Protein AF-A0A2W2BCF6-F1 (afdb_monomer_lite)

Structure (mmCIF, N/CA/C/O backbone):
data_AF-A0A2W2BCF6-F1
#
_entry.id   AF-A0A2W2BCF6-F1
#
loop_
_atom_site.group_PDB
_atom_site.id
_atom_site.type_symbol
_atom_site.label_atom_id
_atom_site.label_alt_id
_atom_site.label_comp_id
_atom_site.label_asym_id
_atom_site.label_entity_id
_atom_site.label_seq_id
_atom_site.pdbx_PDB_ins_code
_atom_site.Cartn_x
_atom_site.Cartn_y
_atom_site.Cartn_z
_atom_site.occupancy
_atom_site.B_iso_or_equiv
_atom_site.auth_seq_id
_atom_site.auth_comp_id
_atom_site.auth_asym_id
_atom_site.auth_atom_id
_atom_site.pdbx_PDB_model_num
ATOM 1 N N . MET A 1 1 ? -18.442 7.505 1.245 1.00 52.69 1 MET A N 1
ATOM 2 C CA . MET A 1 1 ? -17.878 7.169 -0.083 1.00 52.69 1 MET A CA 1
ATOM 3 C C . MET A 1 1 ? -17.779 5.655 -0.192 1.00 52.69 1 MET A C 1
ATOM 5 O O . MET A 1 1 ? -17.785 5.002 0.842 1.00 52.69 1 MET A O 1
ATOM 9 N N . LYS A 1 2 ? -17.789 5.088 -1.404 1.00 77.38 2 LYS A N 1
ATOM 10 C CA . LYS A 1 2 ? -17.616 3.643 -1.610 1.00 77.38 2 LYS A CA 1
ATOM 11 C C . LYS A 1 2 ? -16.138 3.382 -1.898 1.00 77.38 2 LYS A C 1
ATOM 13 O O . LYS A 1 2 ? -15.631 3.917 -2.877 1.00 77.38 2 LYS A O 1
ATOM 18 N N . ASN A 1 3 ? -15.484 2.588 -1.060 1.00 88.19 3 ASN A N 1
ATOM 19 C CA . ASN A 1 3 ? -14.069 2.243 -1.215 1.00 88.19 3 ASN A CA 1
ATOM 20 C C . ASN A 1 3 ? -13.885 1.333 -2.444 1.00 88.19 3 ASN A C 1
ATOM 22 O O . ASN A 1 3 ? -14.763 0.518 -2.744 1.00 88.19 3 ASN A O 1
ATOM 26 N N . ILE A 1 4 ? -12.750 1.450 -3.135 1.00 92.25 4 ILE A N 1
ATOM 27 C CA . ILE A 1 4 ? -12.374 0.596 -4.275 1.00 92.25 4 ILE A CA 1
ATOM 28 C C . ILE A 1 4 ? -12.119 -0.834 -3.794 1.00 92.25 4 ILE A C 1
ATOM 30 O O . ILE A 1 4 ? -12.605 -1.796 -4.386 1.00 92.25 4 ILE A O 1
ATOM 34 N N . THR A 1 5 ? -11.353 -0.969 -2.712 1.00 95.56 5 THR A N 1
ATOM 35 C CA . THR A 1 5 ? -11.034 -2.245 -2.072 1.00 95.56 5 THR A CA 1
ATOM 36 C C . THR A 1 5 ? -10.664 -2.025 -0.609 1.00 95.56 5 THR A C 1
ATOM 38 O O . THR A 1 5 ? -10.409 -0.901 -0.178 1.00 95.56 5 THR A O 1
ATOM 41 N N . THR A 1 6 ? -10.614 -3.112 0.151 1.00 96.12 6 THR A N 1
ATOM 42 C CA . THR A 1 6 ? -10.068 -3.145 1.505 1.00 96.12 6 THR A CA 1
ATOM 43 C C . THR A 1 6 ? -8.950 -4.179 1.598 1.00 96.12 6 THR A C 1
ATOM 45 O O . THR A 1 6 ? -8.927 -5.146 0.828 1.00 96.12 6 THR A O 1
ATOM 48 N N . GLN A 1 7 ? -8.017 -3.965 2.521 1.00 96.94 7 GLN A N 1
ATOM 49 C CA . GLN A 1 7 ? -6.927 -4.891 2.807 1.00 96.94 7 GLN A CA 1
ATOM 50 C C . GLN A 1 7 ? -6.622 -4.874 4.305 1.00 96.94 7 GLN A C 1
ATOM 52 O O . GLN A 1 7 ? -6.306 -3.824 4.859 1.00 96.94 7 GLN A O 1
ATOM 57 N N . VAL A 1 8 ? -6.725 -6.032 4.960 1.00 96.19 8 VAL A N 1
ATOM 58 C CA . VAL A 1 8 ? -6.241 -6.192 6.339 1.00 96.19 8 VAL A CA 1
ATOM 59 C C . VAL A 1 8 ? -4.718 -6.181 6.305 1.00 96.19 8 VAL A C 1
ATOM 61 O O . VAL A 1 8 ? -4.118 -6.816 5.435 1.00 96.19 8 VAL A O 1
ATOM 64 N N . ILE A 1 9 ? -4.117 -5.448 7.230 1.00 95.19 9 ILE A N 1
ATOM 65 C CA . ILE A 1 9 ? -2.666 -5.350 7.392 1.00 95.19 9 ILE A CA 1
ATOM 66 C C . ILE A 1 9 ? -2.261 -5.934 8.745 1.00 95.19 9 ILE A C 1
ATOM 68 O O . ILE A 1 9 ? -3.118 -6.214 9.589 1.00 95.19 9 ILE A O 1
ATOM 72 N N . SER A 1 10 ? -0.961 -6.140 8.940 1.00 92.94 10 SER A N 1
ATOM 73 C CA . SER A 1 10 ? -0.372 -6.584 10.201 1.00 92.94 10 SER A CA 1
ATOM 74 C C . SER A 1 10 ? -0.871 -5.738 11.378 1.00 92.94 10 SER A C 1
ATOM 76 O O . SER A 1 10 ? -1.287 -4.594 11.191 1.00 92.94 10 SER A O 1
ATOM 78 N N . ASN A 1 11 ? -0.827 -6.252 12.608 1.00 89.44 11 ASN A N 1
ATOM 79 C CA . ASN A 1 11 ? -1.098 -5.422 13.786 1.00 89.44 11 ASN A CA 1
ATOM 80 C C . ASN A 1 11 ? 0.135 -4.590 14.142 1.00 89.44 11 ASN A C 1
ATOM 82 O O . ASN A 1 11 ? 1.268 -4.990 13.880 1.00 89.44 11 ASN A O 1
ATOM 86 N N . HIS A 1 12 ? -0.089 -3.432 14.760 1.00 87.00 12 HIS A N 1
ATOM 87 C CA . HIS A 1 12 ? 1.009 -2.557 15.147 1.00 87.00 12 HIS A CA 1
ATOM 88 C C . HIS A 1 12 ? 1.852 -3.229 16.242 1.00 87.00 12 HIS A C 1
ATOM 90 O O . HIS A 1 12 ? 1.264 -3.804 17.164 1.00 87.00 12 HIS A O 1
ATOM 96 N N . PRO A 1 13 ? 3.192 -3.095 16.237 1.00 84.94 13 PRO A N 1
ATOM 97 C CA . PRO A 1 13 ? 4.058 -3.712 17.247 1.00 84.94 13 PRO A CA 1
ATOM 98 C C . PRO A 1 13 ? 3.698 -3.339 18.695 1.00 84.94 13 PRO A C 1
ATOM 100 O O . PRO A 1 13 ? 3.886 -4.128 19.615 1.00 84.94 13 PRO A O 1
ATOM 103 N N . VAL A 1 14 ? 3.173 -2.125 18.892 1.00 83.94 14 VAL A N 1
ATOM 104 C CA . VAL A 1 14 ? 2.800 -1.568 20.210 1.00 83.94 14 VAL A CA 1
ATOM 105 C C . VAL A 1 14 ? 1.338 -1.825 20.604 1.00 83.94 14 VAL A C 1
ATOM 107 O O . VAL A 1 14 ? 1.053 -1.986 21.786 1.00 83.94 14 VAL A O 1
ATOM 110 N N . PHE A 1 15 ? 0.402 -1.869 19.652 1.00 82.75 15 PHE A N 1
ATOM 111 C CA . PHE A 1 15 ? -1.025 -2.090 19.928 1.00 82.75 15 PHE A CA 1
ATOM 112 C C . PHE A 1 15 ? -1.518 -3.29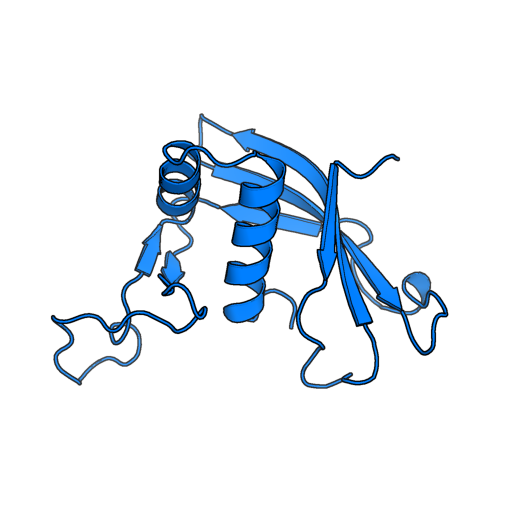7 19.130 1.00 82.75 15 PHE A C 1
ATOM 114 O O . PHE A 1 15 ? -2.059 -3.198 18.031 1.00 82.75 15 PHE A O 1
ATOM 121 N N . THR A 1 16 ? -1.260 -4.472 19.697 1.00 86.31 16 THR A N 1
ATOM 122 C CA . THR A 1 16 ? -1.416 -5.768 19.029 1.00 86.31 16 THR A CA 1
ATOM 123 C C . THR A 1 16 ? -2.833 -6.330 19.088 1.00 86.31 16 THR A C 1
ATOM 125 O O . THR A 1 16 ? -3.123 -7.316 18.416 1.00 86.31 16 THR A O 1
ATOM 128 N N . ASP A 1 17 ? -3.725 -5.715 19.863 1.00 89.25 17 ASP A N 1
ATOM 129 C CA . ASP A 1 17 ? -5.106 -6.153 20.081 1.00 89.25 17 ASP A CA 1
ATOM 130 C C . ASP A 1 17 ? -6.131 -5.422 19.194 1.00 89.25 17 ASP A C 1
ATOM 132 O O . ASP A 1 17 ? -7.337 -5.483 19.440 1.00 89.25 17 ASP A O 1
ATOM 136 N N . VAL A 1 18 ? -5.651 -4.737 18.153 1.00 91.94 18 VAL A N 1
ATOM 137 C CA . VAL A 1 18 ? -6.463 -3.966 17.209 1.00 91.94 18 VAL A CA 1
ATOM 138 C C . VAL A 1 18 ? -6.242 -4.494 15.801 1.00 91.94 18 VAL A C 1
ATOM 140 O O . VAL A 1 18 ? -5.117 -4.498 15.310 1.00 91.94 18 VAL A O 1
ATOM 143 N N . VAL A 1 19 ? -7.326 -4.882 15.133 1.00 94.56 19 VAL A N 1
ATOM 144 C CA . VAL A 1 19 ? -7.309 -5.220 13.709 1.00 94.56 19 VAL A CA 1
ATOM 145 C C . VAL A 1 19 ? -7.239 -3.929 12.905 1.00 94.56 19 VAL A C 1
ATOM 147 O O . VAL A 1 19 ? -8.052 -3.020 13.094 1.00 94.56 19 VAL A O 1
ATOM 150 N N . ARG A 1 20 ? -6.275 -3.856 11.988 1.00 93.81 20 ARG A N 1
ATOM 151 C CA . ARG A 1 20 ? -6.047 -2.697 11.123 1.00 93.81 20 ARG A CA 1
ATOM 152 C C . ARG A 1 20 ? -6.426 -3.032 9.686 1.00 93.81 20 ARG A C 1
ATOM 154 O O . ARG A 1 20 ? -6.008 -4.052 9.143 1.00 93.81 20 ARG A O 1
ATOM 161 N N . THR A 1 21 ? -7.227 -2.175 9.063 1.00 95.75 21 THR A N 1
ATOM 162 C CA . THR A 1 21 ? -7.659 -2.344 7.671 1.00 95.75 21 THR A CA 1
ATOM 163 C C . THR A 1 21 ? -7.404 -1.072 6.879 1.00 95.75 21 THR A C 1
ATOM 165 O O . THR A 1 21 ? -7.887 -0.003 7.242 1.00 95.75 21 THR A O 1
ATOM 168 N N . VAL A 1 22 ? -6.698 -1.198 5.760 1.00 95.94 22 VAL A N 1
ATOM 169 C CA . VAL A 1 22 ? -6.571 -0.148 4.749 1.00 95.94 22 VAL A CA 1
ATOM 170 C C . VAL A 1 22 ? -7.836 -0.137 3.896 1.00 95.94 22 VAL A C 1
ATOM 172 O O . VAL A 1 22 ? -8.211 -1.150 3.301 1.00 95.94 22 VAL A O 1
ATOM 175 N N . LEU A 1 23 ? -8.498 1.013 3.835 1.00 95.38 23 LEU A N 1
ATOM 176 C CA . LEU A 1 23 ? -9.643 1.290 2.979 1.00 95.38 23 LEU A CA 1
ATOM 177 C C . LEU A 1 23 ? -9.163 2.137 1.802 1.00 95.38 23 LEU A C 1
ATOM 179 O O . LEU A 1 23 ? -8.810 3.293 1.993 1.00 95.38 23 LEU A O 1
ATOM 183 N N . VAL A 1 24 ? -9.120 1.577 0.593 1.00 95.38 24 VAL A N 1
ATOM 184 C CA . VAL A 1 24 ? -8.648 2.322 -0.582 1.00 95.38 24 VAL A CA 1
ATOM 185 C C . VAL A 1 24 ? -9.767 3.209 -1.112 1.00 95.38 24 VAL A C 1
ATOM 187 O O . VAL A 1 24 ? -10.748 2.708 -1.665 1.00 95.38 24 VAL A O 1
ATOM 190 N N . ASP A 1 25 ? -9.595 4.520 -0.986 1.00 93.38 25 ASP A N 1
ATOM 191 C CA . ASP A 1 25 ? -10.568 5.520 -1.424 1.00 93.38 25 ASP A CA 1
ATOM 192 C C . ASP A 1 25 ? -10.398 5.859 -2.904 1.00 93.38 25 ASP A C 1
ATOM 194 O O . ASP A 1 25 ? -11.377 5.982 -3.641 1.00 93.38 25 ASP A O 1
ATOM 198 N N . SER A 1 26 ? -9.148 6.010 -3.356 1.00 92.38 26 SER A N 1
ATOM 199 C CA . SER A 1 26 ? -8.846 6.278 -4.762 1.00 92.38 26 SER A CA 1
ATOM 200 C C . SER A 1 26 ? -7.455 5.805 -5.176 1.00 92.38 26 SER A C 1
ATOM 202 O O . SER A 1 26 ? -6.555 5.644 -4.353 1.00 92.38 26 SER A O 1
ATOM 204 N N . PHE A 1 27 ? -7.289 5.616 -6.483 1.00 89.81 27 PHE A N 1
ATOM 205 C CA . PHE A 1 27 ? -6.021 5.317 -7.137 1.00 89.81 27 PHE A CA 1
ATOM 206 C C . PHE A 1 27 ? -5.765 6.361 -8.226 1.00 89.81 27 PHE A C 1
ATOM 208 O O . PHE A 1 27 ? -6.657 6.644 -9.028 1.00 89.81 27 PHE A O 1
ATOM 215 N N . GLN A 1 28 ? -4.572 6.956 -8.233 1.00 91.56 28 GLN A N 1
ATOM 216 C CA . GLN A 1 28 ? -4.235 8.096 -9.086 1.00 91.56 28 GLN A CA 1
ATOM 217 C C . GLN A 1 28 ? -2.866 7.880 -9.750 1.00 91.56 28 GLN A C 1
ATOM 219 O O . GLN A 1 28 ? -1.835 8.098 -9.107 1.00 91.56 28 GLN A O 1
ATOM 224 N N . PRO A 1 29 ? -2.824 7.464 -11.026 1.00 87.81 29 PRO A N 1
ATOM 225 C CA . PRO A 1 29 ? -1.595 7.493 -11.807 1.00 87.81 29 PRO A CA 1
ATOM 226 C C . PRO A 1 29 ? -1.244 8.939 -12.184 1.00 87.81 29 PRO A C 1
ATOM 228 O O . PRO A 1 29 ? -2.071 9.684 -12.710 1.00 87.81 29 PRO A O 1
ATOM 231 N N . VAL A 1 30 ? 0.001 9.334 -11.941 1.00 89.94 30 VAL A N 1
ATOM 232 C CA . VAL A 1 30 ? 0.561 10.652 -12.256 1.00 89.94 30 VAL A CA 1
ATOM 233 C C . VAL A 1 30 ? 1.715 10.452 -13.236 1.00 89.94 30 VAL A C 1
ATOM 235 O O . VAL A 1 30 ? 2.889 10.487 -12.875 1.00 89.94 30 VAL A O 1
ATOM 238 N N . ALA A 1 31 ? 1.366 10.230 -14.506 1.00 82.94 31 ALA A N 1
ATOM 239 C CA . ALA A 1 31 ? 2.322 9.862 -15.555 1.00 82.94 31 ALA A CA 1
ATOM 240 C C . ALA A 1 31 ? 3.475 10.868 -15.723 1.00 82.94 31 ALA A C 1
ATOM 242 O O . ALA A 1 31 ? 4.606 10.470 -15.963 1.00 82.94 31 ALA A O 1
ATOM 243 N N . SER A 1 32 ? 3.222 12.169 -15.534 1.00 89.25 32 SER A N 1
ATOM 244 C CA . SER A 1 32 ? 4.252 13.216 -15.642 1.00 89.25 32 SER A CA 1
ATOM 245 C C . SER A 1 32 ? 5.350 13.141 -14.578 1.00 89.25 32 SER A C 1
ATOM 247 O O . SER A 1 32 ? 6.338 13.865 -14.678 1.00 89.25 32 SER A O 1
ATOM 249 N N . ARG A 1 33 ? 5.158 12.322 -13.541 1.00 87.12 33 ARG A N 1
ATOM 250 C CA . ARG A 1 33 ? 6.091 12.142 -12.427 1.00 87.12 33 ARG A CA 1
ATOM 251 C C . ARG A 1 33 ? 6.519 10.696 -12.239 1.00 87.12 33 ARG A C 1
ATOM 253 O O . ARG A 1 33 ? 7.199 10.435 -11.254 1.00 87.12 33 ARG A O 1
ATOM 260 N N . GLU A 1 34 ? 6.081 9.794 -13.122 1.00 90.06 34 GLU A N 1
ATOM 261 C CA . GLU A 1 34 ? 6.277 8.352 -12.942 1.00 90.06 34 GLU A CA 1
ATOM 262 C C . GLU A 1 34 ? 5.885 7.954 -11.510 1.00 90.06 34 GLU A C 1
ATOM 264 O O . GLU A 1 34 ? 6.673 7.439 -10.721 1.00 90.06 34 GLU A O 1
ATOM 269 N N . GLU A 1 35 ? 4.657 8.316 -11.129 1.00 92.44 35 GLU A N 1
ATOM 270 C CA . GLU A 1 35 ? 4.153 8.120 -9.775 1.00 92.44 35 GLU A CA 1
ATOM 271 C C . GLU A 1 35 ? 2.763 7.484 -9.804 1.00 92.44 35 GLU A C 1
ATOM 273 O O . GLU A 1 35 ? 1.891 7.885 -10.576 1.00 92.44 35 GLU A O 1
ATOM 278 N N . PHE A 1 36 ? 2.528 6.536 -8.904 1.00 91.56 36 PHE A N 1
ATOM 279 C CA . PHE A 1 36 ? 1.204 6.021 -8.582 1.00 91.56 36 PHE A CA 1
ATOM 280 C C . PHE A 1 36 ? 0.859 6.379 -7.144 1.00 91.56 36 PHE A C 1
ATOM 282 O O . PHE A 1 36 ? 1.655 6.142 -6.239 1.00 91.56 36 PHE A O 1
ATOM 289 N N . ARG A 1 37 ? -0.333 6.931 -6.913 1.00 93.06 37 ARG A N 1
ATOM 290 C CA . ARG A 1 37 ? -0.810 7.259 -5.566 1.00 93.06 37 ARG A CA 1
ATOM 291 C C . ARG A 1 37 ? -2.012 6.420 -5.207 1.00 93.06 37 ARG A C 1
ATOM 293 O O . ARG A 1 37 ? -2.957 6.309 -5.989 1.00 93.06 37 ARG A O 1
ATOM 300 N N . ILE A 1 38 ? -1.997 5.899 -3.994 1.00 93.81 38 ILE A N 1
ATOM 301 C CA . ILE A 1 38 ? -3.144 5.252 -3.375 1.00 93.81 38 ILE A CA 1
ATOM 302 C C . ILE A 1 38 ? -3.553 6.137 -2.211 1.00 93.81 38 ILE A C 1
ATOM 304 O O . ILE A 1 38 ? -2.786 6.345 -1.273 1.00 93.81 38 ILE A O 1
ATOM 308 N N . VAL A 1 39 ? -4.760 6.682 -2.309 1.00 94.62 39 VAL A N 1
ATOM 309 C CA . VAL A 1 39 ? -5.390 7.448 -1.236 1.00 94.62 39 VAL A CA 1
ATOM 310 C C . VAL A 1 39 ? -6.220 6.479 -0.411 1.00 94.62 39 VAL A C 1
ATOM 312 O O . VAL A 1 39 ? -6.996 5.707 -0.983 1.00 94.62 39 VAL A O 1
ATOM 315 N N . PHE A 1 40 ? -6.038 6.499 0.903 1.00 94.50 40 PHE A N 1
ATOM 316 C CA . PHE A 1 40 ? -6.666 5.534 1.792 1.00 94.50 40 PHE A CA 1
ATOM 317 C C . PHE A 1 40 ? -6.992 6.102 3.173 1.00 94.50 40 PHE A C 1
ATOM 319 O O . PHE A 1 40 ? -6.332 7.014 3.672 1.00 94.50 40 PHE A O 1
ATOM 326 N N . THR A 1 41 ? -7.940 5.454 3.838 1.00 93.50 41 THR A N 1
ATOM 327 C CA . THR A 1 41 ? -8.220 5.609 5.266 1.00 93.50 41 THR A CA 1
ATOM 328 C C . THR A 1 41 ? -7.797 4.341 6.005 1.00 93.50 41 THR A C 1
ATOM 330 O O . THR A 1 41 ? -7.970 3.228 5.502 1.00 93.50 41 THR A O 1
ATOM 333 N N . LEU A 1 42 ? -7.254 4.486 7.215 1.00 93.44 42 LEU A N 1
ATOM 334 C CA . LEU A 1 42 ? -7.059 3.357 8.124 1.00 93.44 42 LEU A CA 1
ATOM 335 C C . LEU A 1 42 ? -8.281 3.204 9.014 1.00 93.44 42 LEU A C 1
ATOM 337 O O . LEU A 1 42 ? -8.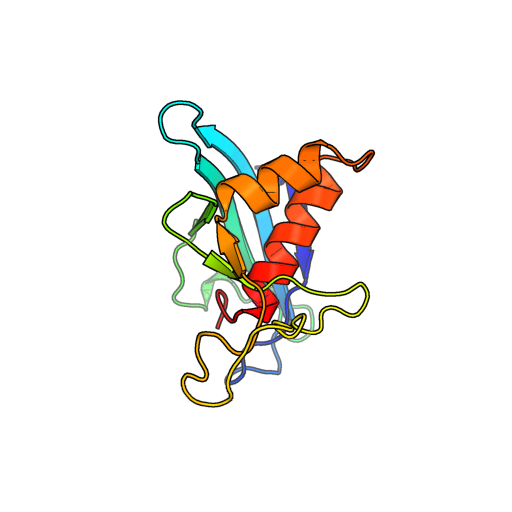708 4.154 9.663 1.00 93.44 42 LEU A O 1
ATOM 341 N N . ARG A 1 43 ? -8.819 1.988 9.047 1.00 93.50 43 ARG A N 1
ATOM 342 C CA . ARG A 1 43 ? -9.876 1.584 9.967 1.00 93.50 43 ARG A CA 1
ATOM 343 C C . ARG A 1 43 ? -9.295 0.686 11.048 1.00 93.50 43 ARG A C 1
ATOM 345 O O . ARG A 1 43 ? -8.541 -0.241 10.743 1.00 93.50 43 ARG A O 1
ATOM 352 N N . TYR A 1 44 ? -9.689 0.949 12.286 1.00 93.38 44 TYR A N 1
ATOM 353 C CA . TYR A 1 44 ? -9.220 0.245 13.472 1.00 93.38 44 TYR A CA 1
ATOM 354 C C . TYR A 1 44 ? -10.397 -0.408 14.183 1.00 93.38 44 TYR A C 1
ATOM 356 O O . TYR A 1 44 ? -11.371 0.261 14.523 1.00 93.38 44 TYR A O 1
ATOM 364 N N . GLU A 1 45 ? -10.298 -1.709 14.431 1.00 94.94 45 GLU A N 1
ATOM 365 C CA . GLU A 1 45 ? -11.343 -2.472 15.104 1.00 94.94 45 GLU A CA 1
ATOM 366 C C . GLU A 1 45 ? -10.774 -3.220 16.310 1.00 94.94 45 GLU A C 1
ATOM 368 O O . GLU A 1 45 ? -9.782 -3.942 16.200 1.00 94.94 45 GLU A O 1
ATOM 373 N N . LYS A 1 46 ? -11.413 -3.060 17.470 1.00 94.56 46 LYS A N 1
ATOM 374 C CA . LYS A 1 46 ? -11.061 -3.756 18.710 1.00 94.56 46 LYS A CA 1
ATOM 375 C C . LYS A 1 46 ? -12.274 -4.519 19.216 1.00 94.56 46 LYS A C 1
ATOM 377 O O . LYS A 1 46 ? -13.307 -3.920 19.497 1.00 94.56 46 LYS A O 1
ATOM 382 N N . ASN A 1 47 ? -12.157 -5.842 19.331 1.00 93.69 47 ASN A N 1
ATOM 383 C CA . ASN A 1 47 ? -13.259 -6.728 19.735 1.00 93.69 47 ASN A CA 1
ATOM 384 C C . ASN A 1 47 ? -14.548 -6.532 18.904 1.00 93.69 47 ASN A C 1
ATOM 386 O O . ASN A 1 47 ? -15.648 -6.567 19.452 1.00 93.69 47 ASN A O 1
ATOM 390 N N . GLY A 1 48 ? -14.425 -6.283 17.597 1.00 92.00 48 GLY A N 1
ATOM 391 C CA . GLY A 1 48 ? -15.576 -6.040 16.718 1.00 92.00 48 GLY A CA 1
ATOM 392 C C . GLY A 1 48 ? -16.127 -4.609 16.746 1.00 92.00 48 GLY A C 1
ATOM 393 O O . GLY A 1 48 ? -17.084 -4.314 16.034 1.00 92.00 48 GLY A O 1
ATOM 394 N N . VAL A 1 49 ? -15.558 -3.718 17.566 1.00 94.19 49 VAL A N 1
ATOM 395 C CA . VAL A 1 49 ? -15.986 -2.319 17.685 1.00 94.19 49 VAL A CA 1
ATOM 396 C C . VAL A 1 49 ? -15.028 -1.420 16.917 1.00 94.19 49 VAL A C 1
ATOM 398 O O . VAL A 1 49 ? -13.815 -1.483 17.121 1.00 94.19 49 VAL A O 1
ATOM 401 N N . ASP A 1 50 ? -15.579 -0.570 16.053 1.00 93.06 50 ASP A N 1
ATOM 402 C CA . ASP A 1 50 ? -14.816 0.461 15.355 1.00 93.06 50 ASP A CA 1
ATOM 403 C C . ASP A 1 50 ? -14.328 1.516 16.353 1.00 93.06 50 ASP A C 1
ATOM 405 O O . ASP A 1 50 ? -15.124 2.141 17.055 1.00 93.06 50 ASP A O 1
ATOM 409 N N . ILE A 1 51 ? -13.012 1.685 16.427 1.00 92.88 51 ILE A N 1
ATOM 410 C CA . ILE A 1 51 ? -12.346 2.651 17.304 1.00 92.88 51 ILE A CA 1
ATOM 411 C C . ILE A 1 51 ? -11.531 3.671 16.504 1.00 92.88 51 ILE A C 1
ATOM 413 O O . ILE A 1 51 ? -10.668 4.343 17.067 1.00 92.88 51 ILE A O 1
ATOM 417 N N . THR A 1 52 ? -11.781 3.792 15.198 1.00 91.31 52 THR A N 1
ATOM 418 C CA . THR A 1 52 ? -10.995 4.638 14.288 1.00 91.31 52 THR A CA 1
ATOM 419 C C . THR A 1 52 ? -10.906 6.084 14.769 1.00 91.31 52 THR A C 1
ATOM 421 O O . THR A 1 52 ? -9.809 6.630 14.837 1.00 91.31 52 THR A O 1
ATOM 424 N N . ASP A 1 53 ? -12.019 6.662 15.224 1.00 88.88 53 ASP A N 1
ATOM 425 C CA . ASP A 1 53 ? -12.083 8.050 15.710 1.00 88.88 53 ASP A CA 1
ATOM 426 C C . ASP A 1 53 ? -11.288 8.294 17.006 1.00 88.88 53 ASP A C 1
ATOM 428 O O . ASP A 1 53 ? -11.054 9.437 17.397 1.00 88.88 53 ASP A O 1
ATOM 432 N N . THR A 1 54 ? -10.874 7.226 17.695 1.00 88.88 54 THR A N 1
ATOM 433 C CA . THR A 1 54 ? -10.040 7.318 18.904 1.00 88.88 54 THR A CA 1
ATOM 434 C C . THR A 1 54 ? -8.545 7.317 18.591 1.00 88.88 54 THR A C 1
ATOM 436 O O . THR A 1 54 ? -7.736 7.655 19.456 1.00 88.88 54 THR A O 1
ATOM 439 N N . MET A 1 55 ? -8.165 6.953 17.362 1.00 85.56 55 MET A N 1
ATOM 440 C CA . MET A 1 55 ? -6.776 6.937 16.921 1.00 85.56 55 MET A CA 1
ATOM 441 C C . MET A 1 55 ? -6.371 8.320 16.404 1.00 85.56 55 MET A C 1
ATOM 443 O O . MET A 1 55 ? -7.056 8.922 15.583 1.00 85.56 55 MET A O 1
ATOM 447 N N . SER A 1 56 ? -5.219 8.825 16.851 1.00 74.75 56 SER A N 1
ATOM 448 C CA . SER A 1 56 ? -4.677 10.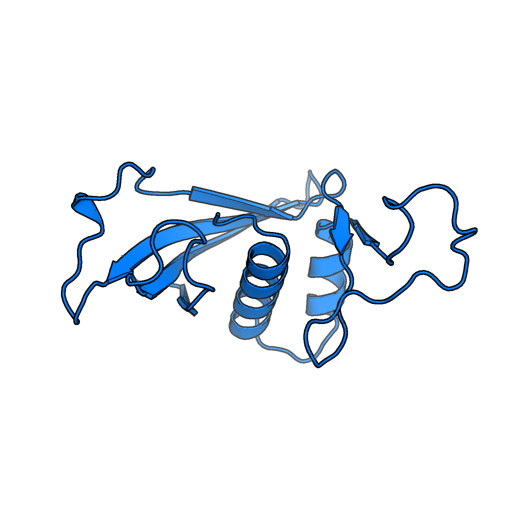118 16.408 1.00 74.75 56 SER A CA 1
ATOM 449 C C . SER A 1 56 ? -3.987 9.999 15.042 1.00 74.75 56 SER A C 1
ATOM 451 O O . SER A 1 56 ? -2.774 10.181 14.937 1.00 74.75 56 SER A O 1
ATOM 453 N N . GLN A 1 57 ? -4.746 9.668 13.999 1.00 73.06 57 GLN A N 1
ATOM 454 C CA . GLN A 1 57 ? -4.252 9.548 12.625 1.00 73.06 57 GLN A CA 1
ATOM 455 C C . GLN A 1 57 ? -5.010 10.489 11.678 1.00 73.06 57 GLN A C 1
ATOM 457 O O . GLN A 1 57 ? -6.168 10.826 11.936 1.00 73.06 57 GLN A O 1
ATOM 462 N N . PRO A 1 58 ? -4.387 10.932 10.571 1.00 71.12 58 PRO A N 1
ATOM 463 C CA . PRO A 1 58 ? -5.102 11.657 9.532 1.00 71.12 58 PRO A CA 1
ATOM 464 C C . PRO A 1 58 ? -6.265 10.814 9.000 1.00 71.12 58 PRO A C 1
ATOM 466 O O . PRO A 1 58 ? -6.102 9.623 8.734 1.00 71.12 58 PRO A O 1
ATOM 469 N N . ALA A 1 59 ? -7.424 11.442 8.788 1.00 71.56 59 ALA A N 1
ATOM 470 C CA . ALA A 1 59 ? -8.599 10.764 8.234 1.00 71.56 59 ALA A CA 1
ATOM 471 C C . ALA A 1 59 ? -8.347 10.197 6.823 1.00 71.56 59 ALA A C 1
ATOM 473 O O . ALA A 1 59 ? -8.972 9.216 6.422 1.00 71.56 59 ALA A O 1
ATOM 474 N N . VAL A 1 60 ? -7.426 10.811 6.074 1.00 80.19 60 VAL A N 1
ATOM 475 C CA . VAL A 1 60 ? -7.023 10.404 4.728 1.00 80.19 60 VAL A CA 1
ATOM 476 C C . VAL A 1 60 ? -5.504 10.450 4.637 1.00 80.19 60 VAL A C 1
ATOM 478 O O . VAL A 1 60 ? -4.884 11.454 4.989 1.00 80.19 60 VAL A O 1
ATOM 481 N N . ASN A 1 61 ? -4.922 9.371 4.134 1.00 90.12 61 ASN A N 1
ATOM 482 C CA . ASN A 1 61 ? -3.493 9.171 3.955 1.00 90.12 61 ASN A CA 1
ATOM 483 C C . ASN A 1 61 ? -3.190 8.846 2.490 1.00 90.12 61 ASN A C 1
ATOM 485 O O . ASN A 1 61 ? -4.079 8.497 1.709 1.00 90.12 61 ASN A O 1
ATOM 489 N N . VAL A 1 62 ? -1.921 8.980 2.109 1.00 91.50 62 VAL A N 1
ATOM 490 C CA . VAL A 1 62 ? -1.454 8.682 0.753 1.00 91.50 62 VAL A CA 1
ATOM 491 C C . VAL A 1 62 ? -0.203 7.825 0.838 1.00 91.50 62 VAL A C 1
ATOM 493 O O . VAL A 1 62 ? 0.752 8.208 1.508 1.00 91.50 62 VAL A O 1
ATOM 496 N N . ILE A 1 63 ? -0.205 6.691 0.136 1.00 91.88 63 ILE A N 1
ATOM 497 C CA . ILE A 1 63 ? 1.028 5.973 -0.196 1.00 91.88 63 ILE A CA 1
ATOM 498 C C . ILE A 1 63 ? 1.352 6.236 -1.661 1.00 91.88 63 ILE A C 1
ATOM 500 O O . ILE A 1 63 ? 0.474 6.156 -2.527 1.00 91.88 63 ILE A O 1
ATOM 504 N N . SER A 1 64 ? 2.608 6.579 -1.926 1.00 91.62 64 SER A N 1
ATOM 505 C CA . SER A 1 64 ? 3.110 6.863 -3.268 1.00 91.62 64 SER A CA 1
ATOM 506 C C . SER A 1 64 ? 4.100 5.785 -3.685 1.00 91.62 64 SER A C 1
ATOM 508 O O . SER A 1 64 ? 4.981 5.426 -2.913 1.00 91.62 64 SER A O 1
ATOM 510 N N . ALA A 1 65 ? 3.974 5.309 -4.918 1.00 91.25 65 ALA A N 1
ATOM 511 C CA . ALA A 1 65 ? 4.974 4.513 -5.611 1.00 91.25 65 ALA A CA 1
ATOM 512 C C . ALA A 1 65 ? 5.631 5.422 -6.648 1.00 91.25 65 ALA A C 1
ATOM 514 O O . ALA A 1 65 ? 4.969 5.837 -7.597 1.00 91.25 65 ALA A O 1
ATOM 515 N N . ASN A 1 66 ? 6.890 5.796 -6.446 1.00 92.88 66 ASN A N 1
ATOM 516 C CA . ASN A 1 66 ? 7.649 6.618 -7.387 1.00 92.88 66 ASN A CA 1
ATOM 517 C C . ASN A 1 66 ? 9.112 6.166 -7.416 1.00 92.88 66 ASN A C 1
ATOM 519 O O . ASN A 1 66 ? 9.529 5.348 -6.597 1.00 92.88 66 ASN A O 1
ATOM 523 N N . ASN A 1 67 ? 9.893 6.728 -8.335 1.00 88.81 67 ASN A N 1
ATOM 524 C CA . ASN A 1 67 ? 11.292 6.346 -8.525 1.00 88.81 67 ASN A CA 1
ATOM 525 C C . ASN A 1 67 ? 12.255 6.763 -7.398 1.00 88.81 67 ASN A C 1
ATOM 527 O O . ASN A 1 67 ? 13.410 6.355 -7.407 1.00 88.81 67 ASN A O 1
ATOM 531 N N . ASN A 1 68 ? 11.799 7.536 -6.407 1.00 88.88 68 ASN A N 1
ATOM 532 C CA . ASN A 1 68 ? 12.605 7.905 -5.236 1.00 88.88 68 ASN A CA 1
ATOM 533 C C . ASN A 1 68 ? 12.398 6.962 -4.042 1.00 88.88 68 ASN A C 1
ATOM 535 O O . ASN A 1 68 ? 13.062 7.119 -3.019 1.00 88.88 68 ASN A O 1
ATOM 539 N N . ILE A 1 69 ? 11.458 6.022 -4.142 1.00 88.31 69 ILE A N 1
ATOM 540 C CA . ILE A 1 69 ? 11.173 5.029 -3.108 1.00 88.31 69 ILE A CA 1
ATOM 541 C C . ILE A 1 69 ? 11.646 3.685 -3.640 1.00 88.31 69 ILE A C 1
ATOM 543 O O . ILE A 1 69 ? 11.203 3.265 -4.703 1.00 88.31 69 ILE A O 1
ATOM 547 N N . ASN A 1 70 ? 12.521 3.011 -2.900 1.00 89.62 70 ASN A N 1
ATOM 548 C CA . ASN A 1 70 ? 12.921 1.642 -3.199 1.00 89.62 70 ASN A CA 1
ATOM 549 C C . ASN A 1 70 ? 12.115 0.686 -2.327 1.00 89.62 70 ASN A C 1
ATOM 551 O O . ASN A 1 70 ? 12.078 0.846 -1.109 1.00 89.62 70 ASN A O 1
ATOM 555 N N . LEU A 1 71 ? 11.481 -0.294 -2.960 1.00 90.38 71 LEU A N 1
ATOM 556 C CA . LEU A 1 71 ? 10.735 -1.355 -2.296 1.00 90.38 71 LEU A CA 1
ATOM 557 C C . LEU A 1 71 ? 11.557 -2.634 -2.297 1.00 90.38 71 LEU A C 1
ATOM 559 O O . LEU A 1 71 ? 12.214 -2.945 -3.294 1.00 90.38 71 LEU A O 1
ATOM 563 N N . LEU A 1 72 ? 11.500 -3.383 -1.198 1.00 91.88 72 LEU A N 1
ATOM 564 C CA . LEU A 1 72 ? 12.104 -4.709 -1.131 1.00 91.88 72 LEU A CA 1
ATOM 565 C C . LEU A 1 72 ? 11.350 -5.665 -2.055 1.00 91.88 72 LEU A C 1
ATOM 567 O O . LEU A 1 72 ? 10.125 -5.798 -1.976 1.00 91.88 72 LEU A O 1
ATOM 571 N N . LEU A 1 73 ? 12.088 -6.364 -2.916 1.00 91.31 73 LEU A N 1
ATOM 572 C CA . LEU A 1 73 ? 11.515 -7.458 -3.685 1.00 91.31 73 LEU A CA 1
ATOM 573 C C . LEU A 1 73 ? 11.291 -8.652 -2.764 1.00 91.31 73 LEU A C 1
ATOM 575 O O . LEU A 1 73 ? 12.145 -8.997 -1.944 1.00 91.31 73 LEU A O 1
ATOM 579 N N . ARG A 1 74 ? 10.125 -9.280 -2.907 1.00 88.69 74 ARG A N 1
ATOM 580 C CA . ARG A 1 74 ? 9.683 -10.374 -2.046 1.00 88.69 74 ARG A CA 1
ATOM 581 C C . ARG A 1 74 ? 9.286 -11.595 -2.863 1.00 88.69 74 ARG A C 1
ATOM 583 O O . ARG A 1 74 ? 8.775 -11.459 -3.974 1.00 88.69 74 ARG A O 1
ATOM 590 N N . ASP A 1 75 ? 9.541 -12.773 -2.306 1.00 87.75 75 ASP A N 1
ATOM 591 C CA . ASP A 1 75 ? 9.123 -14.047 -2.885 1.00 87.75 75 ASP A CA 1
ATOM 592 C C . ASP A 1 75 ? 7.611 -14.299 -2.700 1.00 87.75 75 ASP A C 1
ATOM 594 O O . ASP A 1 75 ? 6.869 -13.481 -2.148 1.00 87.75 75 ASP A O 1
ATOM 598 N N . GLU A 1 76 ? 7.134 -15.458 -3.157 1.00 82.88 76 GLU A N 1
ATOM 599 C CA . GLU A 1 76 ? 5.729 -15.870 -3.023 1.00 82.88 76 GLU A CA 1
ATOM 600 C C . GLU A 1 76 ? 5.251 -16.020 -1.564 1.00 82.88 76 GLU A C 1
ATOM 602 O O . GLU A 1 76 ? 4.048 -15.992 -1.301 1.00 82.88 76 GLU A O 1
ATOM 607 N N . HIS A 1 77 ? 6.183 -16.130 -0.614 1.00 86.06 77 HIS A N 1
ATOM 608 C CA . HIS A 1 77 ? 5.939 -16.227 0.824 1.00 86.06 77 HIS A CA 1
ATOM 609 C C . HIS A 1 77 ? 6.152 -14.885 1.548 1.00 86.06 77 HIS A C 1
ATOM 611 O O . HIS A 1 77 ? 6.151 -14.852 2.778 1.00 86.06 77 HIS A O 1
ATOM 617 N N . PHE A 1 78 ? 6.305 -13.781 0.806 1.00 82.50 78 PHE A N 1
ATOM 618 C CA . PHE A 1 78 ? 6.594 -12.439 1.321 1.00 82.50 78 PHE A CA 1
ATOM 619 C C . PHE A 1 78 ? 7.951 -12.289 2.036 1.00 82.50 78 PHE A C 1
ATOM 621 O O . PHE A 1 78 ? 8.168 -11.289 2.727 1.00 82.50 78 PHE A O 1
ATOM 628 N N . ASN A 1 79 ? 8.904 -13.201 1.839 1.00 89.38 79 ASN A N 1
ATOM 629 C CA . ASN A 1 79 ? 10.263 -13.028 2.357 1.00 89.38 79 ASN A CA 1
ATOM 630 C C . ASN A 1 79 ? 11.078 -12.110 1.432 1.00 89.38 79 ASN A C 1
ATOM 632 O O . ASN A 1 79 ? 10.954 -12.241 0.211 1.00 89.38 79 ASN A O 1
ATOM 636 N N . PRO A 1 80 ? 11.922 -11.206 1.967 1.00 91.88 80 PRO A N 1
ATOM 637 C CA . PRO A 1 80 ? 12.862 -10.433 1.157 1.00 91.88 80 PRO A CA 1
ATOM 638 C C . PRO A 1 80 ? 13.773 -11.351 0.334 1.00 91.88 80 PRO A C 1
ATOM 640 O O . PRO A 1 80 ? 14.308 -12.328 0.858 1.00 91.88 80 PRO A O 1
ATOM 643 N N . ILE A 1 81 ? 13.955 -11.038 -0.948 1.00 94.62 81 ILE A N 1
ATOM 644 C CA . ILE A 1 81 ? 14.821 -11.811 -1.846 1.00 94.62 81 ILE A CA 1
ATOM 645 C C . ILE A 1 81 ? 16.273 -11.349 -1.646 1.00 94.62 81 ILE A C 1
ATOM 647 O O . ILE A 1 81 ? 16.551 -10.175 -1.899 1.00 94.62 81 ILE A O 1
ATOM 651 N N . PRO A 1 82 ? 17.208 -12.222 -1.219 1.00 95.62 82 PRO A N 1
ATOM 652 C CA . PRO A 1 82 ? 18.614 -11.847 -1.051 1.00 95.62 82 PRO A CA 1
ATOM 653 C C . PRO A 1 82 ? 19.252 -11.390 -2.367 1.00 95.62 82 PRO A C 1
ATOM 655 O O . PRO A 1 82 ? 18.991 -11.983 -3.417 1.00 95.62 82 PRO A O 1
ATOM 658 N N . ASP A 1 83 ? 20.114 -10.373 -2.318 1.00 95.62 83 ASP A N 1
ATOM 659 C CA . ASP A 1 83 ? 20.919 -9.974 -3.473 1.00 95.62 83 ASP A CA 1
ATOM 660 C C . ASP A 1 83 ? 22.078 -10.973 -3.660 1.00 95.62 83 ASP A C 1
ATOM 662 O O . ASP A 1 83 ? 22.965 -11.057 -2.804 1.00 95.62 83 ASP A O 1
ATOM 666 N N . PRO A 1 84 ? 22.127 -11.733 -4.774 1.00 94.50 84 PRO A N 1
ATOM 667 C CA . PRO A 1 84 ? 23.211 -12.681 -5.029 1.00 94.50 84 PRO A CA 1
ATOM 668 C C . PRO A 1 84 ? 24.589 -12.014 -5.174 1.00 94.50 84 PRO A C 1
ATOM 670 O O . PRO A 1 84 ? 25.603 -12.709 -5.122 1.00 94.50 84 PRO A O 1
ATOM 673 N N . ASN A 1 85 ? 24.641 -10.694 -5.371 1.00 94.50 85 ASN A N 1
ATOM 674 C CA . ASN A 1 85 ? 25.875 -9.921 -5.496 1.00 94.50 85 ASN A CA 1
ATOM 675 C C . ASN A 1 85 ? 26.308 -9.263 -4.179 1.00 94.50 85 ASN A C 1
ATOM 677 O O . ASN A 1 85 ? 27.327 -8.564 -4.156 1.00 94.50 85 ASN A O 1
ATOM 681 N N . TRP A 1 86 ? 25.560 -9.464 -3.090 1.00 95.31 86 TRP A N 1
ATOM 682 C CA . TRP A 1 86 ? 25.894 -8.880 -1.802 1.00 95.31 86 TRP A CA 1
ATOM 683 C C . TRP A 1 86 ? 27.241 -9.395 -1.289 1.00 95.31 86 TRP A C 1
ATOM 685 O O . TRP A 1 86 ? 27.504 -10.595 -1.218 1.00 95.31 86 TRP A O 1
ATOM 695 N N . ASN A 1 87 ? 28.111 -8.466 -0.903 1.00 93.06 87 ASN A N 1
ATOM 696 C CA . ASN A 1 87 ? 29.477 -8.763 -0.474 1.00 93.06 87 ASN A CA 1
ATOM 697 C C . ASN A 1 87 ? 29.635 -8.874 1.056 1.00 93.06 87 ASN A C 1
ATOM 699 O O . ASN A 1 87 ? 30.761 -8.980 1.542 1.00 93.06 87 ASN A O 1
ATOM 703 N N . GLY A 1 88 ? 28.536 -8.804 1.816 1.00 90.94 88 GLY A N 1
ATOM 704 C CA . GLY A 1 88 ? 28.546 -8.918 3.277 1.00 90.94 88 GLY A CA 1
ATOM 705 C C . GLY A 1 88 ? 28.948 -7.651 4.042 1.00 90.94 88 GLY A C 1
ATOM 706 O O . GLY A 1 88 ? 29.184 -7.735 5.245 1.00 90.94 88 GLY A O 1
ATOM 707 N N . THR A 1 89 ? 29.085 -6.495 3.379 1.00 92.88 89 THR A N 1
ATOM 708 C CA . THR A 1 89 ? 29.617 -5.272 4.023 1.00 92.88 89 THR A CA 1
ATOM 709 C C . THR A 1 89 ? 28.562 -4.229 4.382 1.00 92.88 89 THR A C 1
ATOM 711 O O . THR A 1 89 ? 28.669 -3.610 5.439 1.00 92.88 89 THR A O 1
ATOM 714 N N . ASP A 1 90 ? 27.538 -4.049 3.546 1.00 90.19 90 ASP A N 1
ATOM 715 C CA . ASP A 1 90 ? 26.455 -3.088 3.776 1.00 90.19 90 ASP A CA 1
ATOM 716 C C . ASP A 1 90 ? 25.114 -3.815 3.867 1.00 90.19 90 ASP A C 1
ATOM 718 O O . ASP A 1 90 ? 24.596 -4.295 2.857 1.00 90.19 90 ASP A O 1
ATOM 722 N N . ALA A 1 91 ? 24.538 -3.875 5.068 1.00 87.56 91 ALA A N 1
ATOM 723 C CA . ALA A 1 91 ? 23.243 -4.513 5.309 1.00 87.56 91 ALA A CA 1
ATOM 724 C C . ALA A 1 91 ? 22.104 -3.907 4.463 1.00 87.56 91 ALA A C 1
ATOM 726 O O . ALA A 1 91 ? 21.137 -4.595 4.158 1.00 87.56 91 ALA A O 1
ATOM 727 N N . ASN A 1 92 ? 22.224 -2.653 4.006 1.00 85.50 92 ASN A N 1
ATOM 728 C CA . ASN A 1 92 ? 21.205 -2.031 3.149 1.00 85.50 92 ASN A CA 1
ATOM 729 C C . ASN A 1 92 ? 21.177 -2.604 1.722 1.00 85.50 92 ASN A C 1
ATOM 731 O O . ASN A 1 92 ? 20.236 -2.347 0.978 1.00 85.50 92 ASN A O 1
ATOM 735 N N . THR A 1 93 ? 22.206 -3.362 1.339 1.00 90.75 93 THR A N 1
ATOM 736 C CA . THR A 1 93 ? 22.331 -4.015 0.024 1.00 90.75 93 THR A CA 1
ATOM 737 C C . THR A 1 93 ? 22.192 -5.535 0.113 1.00 90.75 93 THR A C 1
ATOM 739 O O . THR A 1 93 ? 22.461 -6.235 -0.855 1.00 90.75 93 THR A O 1
ATOM 742 N N . GLU A 1 94 ? 21.786 -6.059 1.274 1.00 93.94 94 GLU A N 1
ATOM 743 C CA . GLU A 1 94 ? 21.615 -7.501 1.501 1.00 93.94 94 GLU A CA 1
ATOM 744 C C . GLU A 1 94 ? 20.483 -8.101 0.653 1.00 93.94 94 GLU A C 1
ATOM 746 O O . GLU A 1 94 ? 20.530 -9.276 0.286 1.00 93.94 94 GLU A O 1
ATOM 751 N N . PHE A 1 95 ? 19.481 -7.294 0.301 1.00 95.94 95 PHE A N 1
ATOM 752 C CA . PHE A 1 95 ? 18.282 -7.729 -0.409 1.00 95.94 95 PHE A CA 1
ATOM 753 C C . PHE A 1 95 ? 18.056 -6.929 -1.688 1.00 95.94 95 PHE A C 1
ATOM 755 O O . PHE A 1 95 ? 18.374 -5.740 -1.771 1.00 95.94 95 PHE A O 1
ATOM 762 N N . LEU A 1 96 ? 17.447 -7.580 -2.679 1.00 94.94 96 LEU A N 1
ATOM 763 C CA . LEU A 1 96 ? 17.049 -6.929 -3.917 1.00 94.94 96 LEU A CA 1
ATOM 764 C C . LEU A 1 96 ? 15.972 -5.879 -3.648 1.00 94.94 96 LEU A C 1
ATOM 766 O O . LEU A 1 96 ? 14.987 -6.123 -2.947 1.00 94.94 96 LEU A O 1
ATOM 770 N N . THR A 1 97 ? 16.135 -4.724 -4.282 1.00 93.56 97 THR A N 1
ATOM 771 C CA . THR A 1 97 ? 15.156 -3.640 -4.255 1.00 93.56 97 THR A CA 1
ATOM 772 C C . THR A 1 97 ? 14.787 -3.205 -5.664 1.00 93.56 97 THR A C 1
ATOM 774 O O . THR A 1 97 ? 15.479 -3.516 -6.636 1.00 93.56 97 THR A O 1
ATOM 777 N N . MET A 1 98 ? 13.672 -2.494 -5.776 1.00 92.38 98 MET A N 1
ATOM 778 C CA . MET A 1 98 ? 13.206 -1.918 -7.028 1.00 92.38 98 MET A CA 1
ATOM 779 C C . MET A 1 98 ? 12.562 -0.554 -6.781 1.00 92.38 98 MET A C 1
ATOM 781 O O . MET A 1 98 ? 11.852 -0.407 -5.780 1.00 92.38 98 MET A O 1
ATOM 785 N N . PRO A 1 99 ? 12.744 0.424 -7.685 1.00 92.56 99 PRO A N 1
ATOM 786 C CA . PRO A 1 99 ? 12.000 1.672 -7.625 1.00 92.56 99 PRO A CA 1
ATOM 787 C C . PRO A 1 99 ? 10.488 1.417 -7.596 1.00 92.56 99 PRO A C 1
ATOM 789 O O . PRO A 1 99 ? 9.970 0.544 -8.293 1.00 92.56 99 PRO A O 1
ATOM 792 N N . GLY A 1 100 ? 9.751 2.177 -6.788 1.00 90.69 100 GLY A N 1
ATOM 793 C CA . GLY A 1 100 ? 8.337 1.910 -6.526 1.00 90.69 100 GLY A CA 1
ATOM 794 C C . GLY A 1 100 ? 7.459 2.019 -7.773 1.00 90.69 100 GLY A C 1
ATOM 795 O O . GLY A 1 100 ? 6.511 1.248 -7.927 1.00 90.69 100 GLY A O 1
ATOM 796 N N . TYR A 1 101 ? 7.778 2.944 -8.683 1.00 90.56 101 TYR A N 1
ATOM 797 C CA . TYR A 1 101 ? 7.071 3.045 -9.962 1.00 90.56 101 TYR A CA 1
ATOM 798 C C . TYR A 1 101 ? 7.292 1.804 -10.823 1.00 90.56 101 TYR A C 1
ATOM 800 O O . TYR A 1 101 ? 6.315 1.221 -11.289 1.00 90.56 101 TYR A O 1
ATOM 808 N N . ASP A 1 102 ? 8.546 1.368 -10.967 1.00 90.38 102 ASP A N 1
ATOM 809 C CA . ASP A 1 102 ? 8.905 0.169 -11.727 1.00 90.38 102 ASP A CA 1
ATOM 810 C C . ASP A 1 102 ? 8.241 -1.081 -11.141 1.00 90.38 102 ASP A C 1
ATOM 812 O O . ASP A 1 102 ? 7.698 -1.898 -11.884 1.00 90.38 102 ASP A O 1
ATOM 816 N N . PHE A 1 103 ? 8.193 -1.197 -9.811 1.00 90.00 103 PHE A N 1
ATOM 817 C CA . PHE A 1 103 ? 7.496 -2.286 -9.127 1.00 90.00 103 PHE A CA 1
ATOM 818 C C . PHE A 1 103 ? 6.012 -2.338 -9.511 1.00 90.00 103 PHE A C 1
ATOM 820 O O . PHE A 1 103 ? 5.487 -3.387 -9.889 1.00 90.00 103 PHE A O 1
ATOM 827 N N . VAL A 1 104 ? 5.321 -1.197 -9.448 1.00 86.81 104 VAL A N 1
ATOM 828 C CA . VAL A 1 104 ? 3.904 -1.119 -9.824 1.00 86.81 104 VAL A CA 1
ATOM 829 C C . VAL A 1 104 ? 3.714 -1.364 -11.323 1.00 86.81 104 VAL A C 1
ATOM 831 O O . VAL A 1 104 ? 2.781 -2.070 -11.701 1.00 86.81 104 VAL A O 1
ATOM 834 N N . ALA A 1 105 ? 4.597 -0.836 -12.172 1.00 86.25 105 ALA A N 1
ATOM 835 C CA . ALA A 1 105 ? 4.563 -1.059 -13.614 1.00 86.25 105 ALA A CA 1
ATOM 836 C C . ALA A 1 105 ? 4.681 -2.553 -13.963 1.00 86.25 105 ALA A C 1
ATOM 838 O O . ALA A 1 105 ? 3.872 -3.057 -14.736 1.00 86.25 105 ALA A O 1
ATOM 839 N N . GLN A 1 106 ? 5.585 -3.296 -13.317 1.00 86.31 106 GLN A N 1
ATOM 840 C CA . GLN A 1 106 ? 5.707 -4.746 -13.517 1.00 86.31 106 GLN A CA 1
ATOM 841 C C . GLN A 1 106 ? 4.454 -5.520 -13.100 1.00 86.31 106 GLN A C 1
ATOM 843 O O . GLN A 1 106 ? 4.106 -6.526 -13.718 1.00 86.31 106 GLN A O 1
ATOM 848 N N . LEU A 1 107 ? 3.749 -5.066 -12.060 1.00 82.12 107 LEU A N 1
ATOM 849 C CA . LEU A 1 107 ? 2.479 -5.674 -11.665 1.00 82.12 107 LEU A CA 1
ATOM 850 C C . LEU A 1 107 ? 1.384 -5.463 -12.720 1.00 82.12 107 LEU A C 1
ATOM 852 O O . LEU A 1 107 ? 0.526 -6.332 -12.866 1.00 82.12 107 LEU A O 1
ATOM 856 N N . PHE A 1 108 ? 1.417 -4.355 -13.466 1.00 82.44 108 PHE A N 1
ATOM 857 C CA . PHE A 1 108 ? 0.492 -4.111 -14.577 1.00 82.44 108 PHE A CA 1
ATOM 858 C C . PHE A 1 108 ? 0.734 -5.023 -15.787 1.00 82.44 108 PHE A C 1
ATOM 860 O O . PHE A 1 108 ? -0.211 -5.286 -16.530 1.00 82.44 108 PHE A O 1
ATOM 867 N N . ASP A 1 109 ? 1.952 -5.538 -15.962 1.00 84.50 109 ASP A N 1
ATOM 868 C CA . ASP A 1 109 ? 2.281 -6.498 -17.025 1.00 84.50 109 ASP A CA 1
ATOM 869 C C . ASP A 1 109 ? 1.791 -7.923 -16.715 1.00 84.50 109 ASP A C 1
ATOM 871 O O . ASP A 1 109 ? 1.749 -8.789 -17.594 1.00 84.50 109 ASP A O 1
ATOM 875 N N . GLN A 1 110 ? 1.397 -8.191 -15.466 1.00 82.25 110 GLN A N 1
ATOM 876 C CA . GLN A 1 110 ? 0.816 -9.471 -15.074 1.00 82.25 110 GLN A CA 1
ATOM 877 C C . GLN A 1 110 ? -0.695 -9.499 -15.350 1.00 82.25 110 GLN A C 1
ATOM 879 O O . GLN A 1 110 ? -1.373 -8.479 -15.220 1.00 82.25 110 GLN A O 1
ATOM 884 N N . PRO A 1 111 ? -1.283 -10.672 -15.656 1.00 85.06 111 PRO A N 1
ATOM 885 C CA . PRO A 1 111 ? -2.728 -10.824 -15.825 1.00 85.06 111 PRO A CA 1
ATOM 886 C C . PRO A 1 111 ? -3.458 -10.823 -14.465 1.00 85.06 111 PRO A C 1
ATOM 888 O O . PRO A 1 111 ? -4.159 -11.774 -14.120 1.00 85.06 111 PRO A O 1
ATOM 891 N N . ILE A 1 112 ? -3.271 -9.769 -13.669 1.00 84.81 112 ILE A N 1
ATOM 892 C CA . ILE A 1 112 ? -3.898 -9.566 -12.360 1.00 84.81 112 ILE A CA 1
ATOM 893 C C . ILE A 1 112 ? -4.923 -8.434 -12.425 1.00 84.81 112 ILE A C 1
ATOM 895 O O . ILE A 1 112 ? -4.819 -7.513 -13.234 1.00 84.81 112 ILE A O 1
ATOM 899 N N . SER A 1 113 ? -5.936 -8.485 -11.560 1.00 89.69 113 SER A N 1
ATOM 900 C CA . SER A 1 113 ? -6.886 -7.378 -11.460 1.00 89.69 113 SER A CA 1
ATOM 901 C C . SER A 1 113 ? -6.228 -6.161 -10.797 1.00 89.69 113 SER A C 1
ATOM 903 O O . SER A 1 113 ? -5.369 -6.306 -9.925 1.00 89.69 113 SER A O 1
ATOM 905 N N . ILE A 1 114 ? -6.680 -4.948 -11.139 1.00 86.00 114 ILE A N 1
ATOM 906 C CA . ILE A 1 114 ? -6.230 -3.720 -10.458 1.00 86.00 114 ILE A CA 1
ATOM 907 C C . ILE A 1 114 ? -6.469 -3.787 -8.941 1.00 86.00 114 ILE A C 1
ATOM 909 O O . ILE A 1 114 ? -5.682 -3.264 -8.162 1.00 86.00 114 ILE A O 1
ATOM 913 N N . VAL A 1 115 ? -7.531 -4.470 -8.504 1.00 90.38 115 VAL A N 1
ATOM 914 C CA . VAL A 1 115 ? -7.832 -4.667 -7.081 1.00 90.38 115 VAL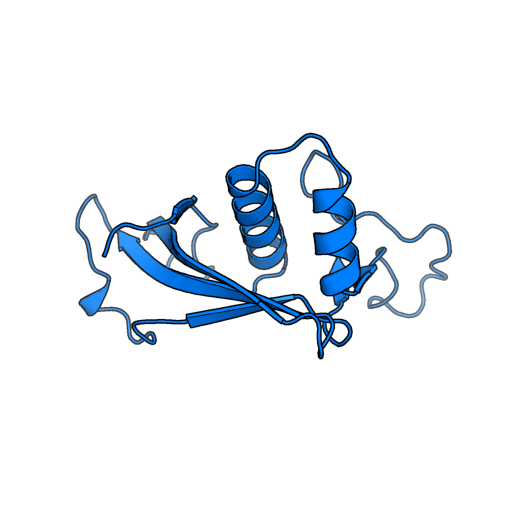 A CA 1
ATOM 915 C C . VAL A 1 115 ? -6.749 -5.508 -6.408 1.00 90.38 115 VAL A C 1
ATOM 917 O O . VAL A 1 115 ? -6.285 -5.147 -5.328 1.00 90.38 115 VAL A O 1
ATOM 920 N N . ASP A 1 116 ? -6.314 -6.594 -7.045 1.00 91.06 116 ASP A N 1
ATOM 921 C CA . ASP A 1 116 ? -5.258 -7.452 -6.503 1.00 91.06 116 ASP A CA 1
ATOM 922 C C . ASP A 1 116 ? -3.897 -6.757 -6.528 1.00 91.06 116 ASP A C 1
ATOM 924 O O . ASP A 1 116 ? -3.129 -6.897 -5.578 1.00 91.06 116 ASP A O 1
ATOM 928 N N . LEU A 1 117 ? -3.623 -5.953 -7.560 1.00 89.25 117 LEU A N 1
ATOM 929 C CA . LEU A 1 117 ? -2.435 -5.101 -7.625 1.00 89.25 117 LEU A CA 1
ATOM 930 C C . LEU A 1 117 ? -2.374 -4.153 -6.420 1.00 89.25 117 LEU A C 1
ATOM 932 O O . LEU A 1 117 ? -1.366 -4.122 -5.714 1.00 89.25 117 LEU A O 1
ATOM 936 N N . LEU A 1 118 ? -3.463 -3.428 -6.140 1.00 92.62 118 LEU A N 1
ATOM 937 C CA . LEU A 1 118 ? -3.544 -2.504 -5.002 1.00 92.62 118 LEU A CA 1
ATOM 938 C C . LEU A 1 118 ? -3.325 -3.229 -3.670 1.00 92.62 118 LEU A C 1
ATOM 940 O O . LEU A 1 118 ? -2.558 -2.761 -2.831 1.00 92.62 118 LEU A O 1
ATOM 944 N N . LYS A 1 119 ? -3.961 -4.392 -3.486 1.00 93.81 119 LYS A N 1
ATOM 945 C CA . LYS A 1 119 ? -3.791 -5.215 -2.280 1.00 93.81 119 LYS A CA 1
ATOM 946 C C . LYS A 1 119 ? -2.352 -5.688 -2.101 1.00 93.81 119 LYS A C 1
ATOM 948 O O . LYS A 1 119 ? -1.817 -5.581 -1.003 1.00 93.81 119 LYS A O 1
ATOM 953 N N . ARG A 1 120 ? -1.712 -6.174 -3.169 1.00 91.06 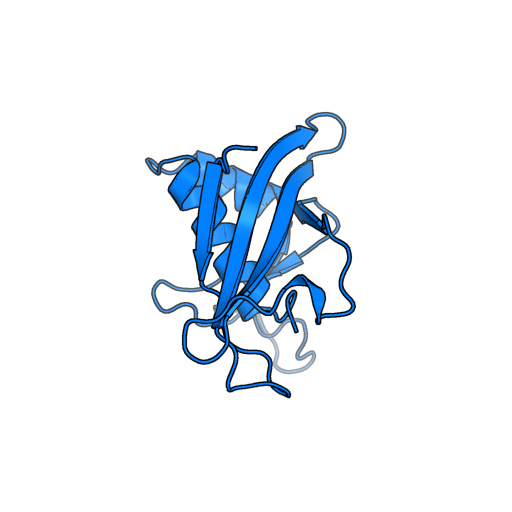120 ARG A N 1
ATOM 954 C CA . ARG A 1 120 ? -0.304 -6.601 -3.140 1.00 91.06 120 ARG A CA 1
ATOM 955 C C . ARG A 1 120 ? 0.618 -5.448 -2.769 1.00 91.06 120 ARG A C 1
ATOM 957 O O . ARG A 1 120 ? 1.458 -5.613 -1.894 1.00 91.06 120 ARG A O 1
ATOM 964 N N . TYR A 1 121 ? 0.424 -4.280 -3.376 1.00 91.69 121 TYR A N 1
ATOM 965 C CA . TYR A 1 121 ? 1.226 -3.100 -3.063 1.00 91.69 121 TYR A CA 1
ATOM 966 C C . TYR A 1 121 ? 1.086 -2.676 -1.593 1.00 91.69 121 TYR A C 1
ATOM 968 O O . TYR A 1 121 ? 2.085 -2.380 -0.938 1.00 91.69 121 TYR A O 1
ATOM 976 N N . ILE A 1 122 ? -0.135 -2.712 -1.045 1.00 94.75 122 ILE A N 1
ATOM 977 C CA . ILE A 1 122 ? -0.386 -2.459 0.383 1.00 94.75 122 ILE A CA 1
ATOM 978 C C . ILE A 1 122 ? 0.361 -3.470 1.259 1.00 94.75 122 ILE A C 1
ATOM 980 O O . ILE A 1 122 ? 1.013 -3.064 2.214 1.00 94.75 122 ILE A O 1
ATOM 984 N N . LEU A 1 123 ? 0.303 -4.764 0.934 1.00 93.69 123 LEU A N 1
ATOM 985 C CA . LEU A 1 123 ? 0.975 -5.808 1.716 1.00 93.69 123 LEU A CA 1
ATOM 986 C C . LEU A 1 123 ? 2.504 -5.688 1.688 1.00 93.69 123 LEU A C 1
ATOM 988 O O . LEU A 1 123 ? 3.143 -5.942 2.702 1.00 93.69 123 LEU A O 1
ATOM 992 N N . VAL A 1 124 ? 3.097 -5.273 0.564 1.00 91.75 124 VAL A N 1
ATOM 993 C CA . VAL A 1 124 ? 4.545 -5.007 0.495 1.00 91.75 124 VAL A CA 1
ATOM 994 C C . VAL A 1 124 ? 4.922 -3.839 1.405 1.00 91.75 124 VAL A C 1
ATOM 996 O O . VAL A 1 124 ? 5.828 -3.976 2.218 1.00 91.75 124 VAL A O 1
ATOM 999 N N . ASN A 1 125 ? 4.177 -2.731 1.345 1.00 91.88 125 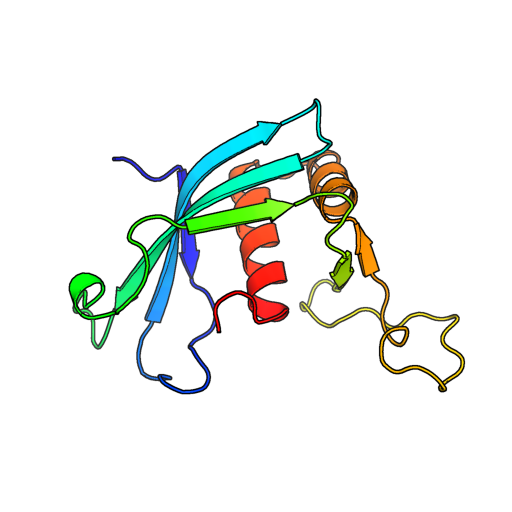ASN A N 1
ATOM 1000 C CA . ASN A 1 125 ? 4.421 -1.580 2.220 1.00 91.88 125 ASN A CA 1
ATOM 1001 C C . ASN A 1 125 ? 4.212 -1.926 3.706 1.00 91.88 125 ASN A C 1
ATOM 1003 O O . ASN A 1 125 ? 4.957 -1.457 4.562 1.00 91.88 125 ASN A O 1
ATOM 1007 N N . ASP A 1 126 ? 3.224 -2.765 4.023 1.00 93.00 126 ASP A N 1
ATOM 1008 C CA . ASP A 1 126 ? 3.004 -3.272 5.380 1.00 93.00 126 ASP A CA 1
ATOM 1009 C C . ASP A 1 126 ? 4.174 -4.121 5.877 1.00 93.00 126 ASP A C 1
ATOM 1011 O O . ASP A 1 126 ? 4.669 -3.908 6.982 1.00 93.00 126 ASP A O 1
ATOM 1015 N N . ALA A 1 127 ? 4.679 -5.022 5.035 1.00 90.06 127 ALA A N 1
ATOM 1016 C CA . ALA A 1 127 ? 5.838 -5.844 5.357 1.00 90.06 127 ALA A CA 1
ATOM 1017 C C . ALA A 1 127 ? 7.138 -5.025 5.505 1.00 90.06 127 ALA A C 1
ATOM 1019 O O . ALA A 1 127 ? 8.055 -5.465 6.202 1.00 90.06 127 ALA A O 1
ATOM 1020 N N . ASP A 1 128 ? 7.208 -3.841 4.890 1.00 87.38 128 ASP A N 1
ATOM 1021 C CA . ASP A 1 128 ? 8.294 -2.862 5.053 1.00 87.38 128 ASP A CA 1
ATOM 1022 C C . ASP A 1 128 ? 8.083 -1.941 6.276 1.00 87.38 128 ASP A C 1
ATOM 1024 O O . ASP A 1 128 ? 8.925 -1.101 6.589 1.00 87.38 128 ASP A O 1
ATOM 1028 N N . GLY A 1 129 ? 6.972 -2.104 7.002 1.00 88.38 129 GLY A N 1
ATOM 1029 C CA . GLY A 1 129 ? 6.671 -1.368 8.228 1.00 88.38 129 GLY A CA 1
ATOM 1030 C C . GLY A 1 129 ? 6.065 0.018 8.016 1.00 88.38 129 GLY A C 1
ATOM 1031 O O . GLY A 1 129 ? 5.977 0.775 8.978 1.00 88.38 129 GLY A O 1
ATOM 1032 N N . PHE A 1 130 ? 5.607 0.354 6.805 1.00 89.31 130 PHE A N 1
ATOM 1033 C CA . PHE A 1 130 ? 5.037 1.669 6.482 1.00 89.31 130 PHE A CA 1
ATOM 1034 C C . PHE A 1 130 ? 3.873 2.073 7.404 1.00 89.31 130 PHE A C 1
ATOM 1036 O O . PHE A 1 130 ? 3.696 3.251 7.703 1.00 89.31 130 PHE A O 1
ATOM 1043 N N . PHE A 1 131 ? 3.060 1.107 7.840 1.00 89.00 131 PHE A N 1
ATOM 1044 C CA . PHE A 1 131 ? 1.880 1.364 8.673 1.00 89.00 131 PHE A CA 1
ATOM 1045 C C . PHE A 1 131 ? 2.154 1.289 10.185 1.00 89.00 131 PHE A C 1
ATOM 1047 O O . PHE A 1 131 ? 1.198 1.326 10.967 1.00 89.00 131 PHE A O 1
ATOM 1054 N N . ASN A 1 132 ? 3.410 1.114 10.603 1.00 86.38 132 ASN A N 1
ATOM 1055 C CA . ASN A 1 132 ? 3.815 1.052 12.014 1.00 86.38 132 ASN A CA 1
ATOM 1056 C C . ASN A 1 132 ? 4.202 2.420 12.592 1.00 86.38 132 ASN A C 1
ATOM 1058 O O . ASN A 1 132 ? 4.063 3.441 11.888 1.00 86.38 132 ASN A O 1
#

Organism: NCBI:txid1649169

Radius of gyration: 16.04 Å; chains: 1; bounding box: 48×29×37 Å

Sequence (132 aa):
MKNITTQVISNHPVFTDVVRTVLVDSFQPVASREEFRIVFTLRYEKNGVDITDTMSQPAVNVISANNNINLLLRDEHFNPIPDPNWNGTDANTEFLTMPGYDFVAQLFDQPISIVDLLKRYILVNDADGFFN

pLDDT: mean 89.73, std 5.88, range [52.69, 96.94]

Foldseek 3Di:
DQFPAKEWFQADPVGRQKTKMWGFRDWDDDPVQLKIKTKTAIWIDGPNDTPSVVDPDPRIDIDMQGQVDKFFDADPVRHGAADPPDPPDDPVNRGDIDRRSVVLVVVVVDPDDPRVSVNVSVHRCSSVVVVD

Secondary structure (DSSP, 8-state):
---SEEEEEPPPSS-TTSEEEEEEEEEEEEGGGTEEEEEEEEEEEETTEE-GGGS-S-SSEEEEEETT-EEEPB-TTSPBPB-TT--SS-GGGSB-EEEHHHHHHHHHTSS--HHHHHHHHHHHHHHTTTT-